Protein AF-A0A2P6SMN1-F1 (afdb_monomer_lite)

Sequence (77 aa):
MGIGQRIKRHAIYVDGKRVANGTTVGYKRLHRFERGVVYGQIVRIRIEDSKGLPLISSVGLHFDPYWHPSEGSYFDM

Radius of gyration: 14.75 Å; chains: 1; bounding box: 30×42×35 Å

Structure (mmCIF, N/CA/C/O backbone):
data_AF-A0A2P6SMN1-F1
#
_entry.id   AF-A0A2P6SMN1-F1
#
loop_
_atom_site.group_PDB
_atom_site.id
_atom_site.type_symbol
_atom_site.label_atom_id
_atom_site.label_alt_id
_atom_site.label_comp_id
_atom_site.label_asym_id
_atom_site.label_entity_id
_atom_site.label_seq_id
_atom_site.pdbx_PDB_ins_code
_atom_site.Cartn_x
_atom_site.Cartn_y
_atom_site.Cartn_z
_atom_site.occupancy
_atom_site.B_iso_or_equiv
_atom_site.auth_seq_id
_atom_site.auth_comp_id
_atom_site.auth_asym_id
_atom_site.auth_atom_id
_atom_site.pdbx_PDB_model_num
ATOM 1 N N . MET A 1 1 ? 15.458 -9.441 -2.931 1.00 52.81 1 MET A N 1
ATOM 2 C CA . MET A 1 1 ? 14.467 -9.903 -3.932 1.00 52.81 1 MET A CA 1
ATOM 3 C C . MET A 1 1 ? 15.156 -10.015 -5.285 1.00 52.81 1 MET A C 1
ATOM 5 O O . MET A 1 1 ? 15.531 -8.986 -5.826 1.00 52.81 1 MET A O 1
ATOM 9 N N . GLY A 1 2 ? 15.370 -11.231 -5.800 1.00 69.81 2 GLY A N 1
ATOM 10 C CA . GLY A 1 2 ? 16.183 -11.477 -7.007 1.00 69.81 2 GLY A CA 1
ATOM 11 C C . GLY A 1 2 ? 15.460 -11.350 -8.358 1.00 69.81 2 GLY A C 1
ATOM 12 O O . GLY A 1 2 ? 16.107 -11.441 -9.389 1.00 69.81 2 GLY A O 1
ATOM 13 N N . ILE A 1 3 ? 14.139 -11.127 -8.379 1.00 83.38 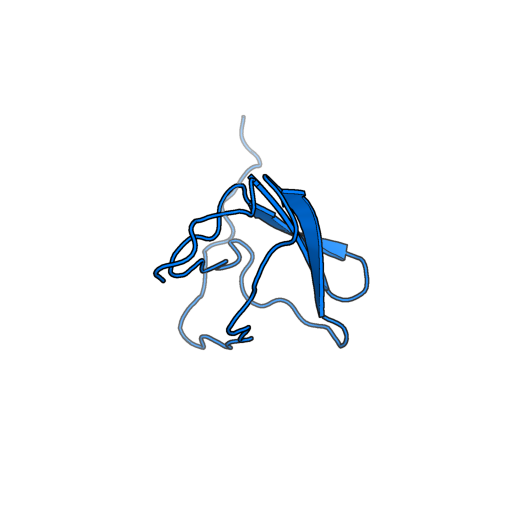3 ILE A N 1
ATOM 14 C CA . ILE A 1 3 ? 13.311 -11.171 -9.610 1.00 83.38 3 ILE A CA 1
ATOM 15 C C . ILE A 1 3 ? 12.808 -9.795 -10.102 1.00 83.38 3 ILE A C 1
ATOM 17 O O . ILE A 1 3 ? 11.895 -9.706 -10.933 1.00 83.38 3 ILE A O 1
ATOM 21 N N . GLY A 1 4 ? 13.405 -8.719 -9.579 1.00 88.81 4 GLY A N 1
ATOM 22 C CA . GLY A 1 4 ? 13.190 -7.338 -10.018 1.00 88.81 4 GLY A CA 1
ATOM 23 C C . GLY A 1 4 ? 11.973 -6.621 -9.415 1.00 88.81 4 GLY A C 1
ATOM 24 O O . GLY A 1 4 ? 10.975 -7.224 -9.023 1.00 88.81 4 GLY A O 1
ATOM 25 N N . GLN A 1 5 ? 12.054 -5.288 -9.360 1.00 94.88 5 GLN A N 1
ATOM 26 C CA . GLN A 1 5 ? 10.982 -4.403 -8.897 1.00 94.88 5 GLN A CA 1
ATOM 27 C C . GLN A 1 5 ? 10.002 -4.083 -10.034 1.00 94.88 5 GLN A C 1
ATOM 29 O O . GLN A 1 5 ? 10.383 -3.470 -11.035 1.00 94.88 5 GLN A O 1
ATOM 34 N N . ARG A 1 6 ? 8.730 -4.463 -9.863 1.00 96.94 6 ARG A N 1
ATOM 35 C CA . ARG A 1 6 ? 7.723 -4.403 -10.940 1.00 96.94 6 ARG A CA 1
ATOM 36 C C . ARG A 1 6 ? 6.674 -3.308 -10.765 1.00 96.94 6 ARG A C 1
ATOM 38 O O . ARG A 1 6 ? 6.366 -2.632 -11.741 1.00 96.94 6 ARG A O 1
ATOM 45 N N . ILE A 1 7 ? 6.183 -3.097 -9.543 1.00 97.88 7 ILE A N 1
ATOM 46 C CA . ILE A 1 7 ? 5.136 -2.105 -9.247 1.00 97.88 7 ILE A CA 1
ATOM 47 C C . ILE A 1 7 ? 5.650 -0.691 -9.556 1.00 97.88 7 ILE A C 1
ATOM 49 O O . ILE A 1 7 ? 6.707 -0.292 -9.057 1.00 97.88 7 ILE A O 1
ATOM 53 N N . LYS A 1 8 ? 4.891 0.048 -10.375 1.00 98.31 8 LYS A N 1
ATOM 54 C CA . LYS A 1 8 ? 5.153 1.448 -10.744 1.00 98.31 8 LYS A CA 1
ATOM 55 C C . LYS A 1 8 ? 4.225 2.427 -10.034 1.00 98.31 8 LYS A C 1
ATOM 57 O O . LYS A 1 8 ? 4.674 3.530 -9.736 1.00 98.31 8 LYS A O 1
ATOM 62 N N . ARG A 1 9 ? 2.957 2.053 -9.811 1.00 98.50 9 ARG A N 1
ATOM 63 C CA . ARG A 1 9 ? 1.956 2.829 -9.058 1.00 98.50 9 ARG A CA 1
ATOM 64 C C . ARG A 1 9 ? 0.997 1.911 -8.311 1.00 98.50 9 ARG A C 1
ATOM 66 O O . ARG A 1 9 ? 0.636 0.843 -8.810 1.00 98.50 9 ARG A O 1
ATOM 73 N N . HIS A 1 10 ? 0.584 2.331 -7.123 1.00 98.62 10 HIS A N 1
ATOM 74 C CA . HIS A 1 10 ? -0.397 1.635 -6.306 1.00 98.62 10 HIS A CA 1
ATOM 75 C C . HIS A 1 10 ? -1.185 2.603 -5.420 1.00 98.62 10 HIS A C 1
ATOM 77 O O . HIS A 1 10 ? -0.702 3.676 -5.058 1.00 98.62 10 HIS A O 1
ATOM 83 N N . ALA A 1 11 ? -2.377 2.173 -5.020 1.00 98.56 11 ALA A N 1
ATOM 84 C CA . ALA A 1 11 ? -3.240 2.876 -4.083 1.00 98.56 11 ALA A CA 1
ATOM 85 C C . ALA A 1 11 ? -3.778 1.918 -3.016 1.00 98.56 11 ALA A C 1
ATOM 87 O O . ALA A 1 11 ? -3.985 0.731 -3.273 1.00 98.56 11 ALA A O 1
ATOM 88 N N . ILE A 1 12 ? -4.003 2.441 -1.815 1.00 98.25 12 ILE A N 1
ATOM 89 C CA . ILE A 1 12 ? -4.539 1.708 -0.668 1.00 98.25 12 ILE A CA 1
ATOM 90 C C . ILE A 1 12 ? -5.871 2.333 -0.289 1.00 98.25 12 ILE A C 1
ATOM 92 O O . ILE A 1 12 ? -5.987 3.556 -0.185 1.00 98.25 12 ILE A O 1
ATOM 96 N N . TYR A 1 13 ? -6.865 1.480 -0.074 1.00 98.31 13 TYR A N 1
ATOM 97 C CA . TYR A 1 13 ? -8.207 1.865 0.324 1.00 98.31 13 TYR A CA 1
ATOM 98 C C . TYR A 1 13 ? -8.599 1.140 1.608 1.00 98.31 13 TYR A C 1
ATOM 100 O O . TYR A 1 13 ? -8.268 -0.035 1.765 1.00 98.31 13 TYR A O 1
ATOM 108 N N . VAL A 1 14 ? -9.339 1.827 2.473 1.00 98.06 14 VAL A N 1
ATOM 109 C CA . VAL A 1 14 ? -10.034 1.256 3.631 1.00 98.06 14 VAL A CA 1
ATOM 110 C C . VAL A 1 14 ? -11.520 1.526 3.446 1.00 98.06 14 VAL A C 1
ATOM 112 O O . VAL A 1 14 ? -11.910 2.675 3.244 1.00 98.06 14 VAL A O 1
ATOM 115 N N . ASP A 1 15 ? -12.333 0.471 3.414 1.00 97.88 15 ASP A N 1
ATOM 116 C CA . ASP A 1 15 ? -13.786 0.543 3.195 1.00 97.88 15 ASP A CA 1
ATOM 117 C C . ASP A 1 15 ? -14.168 1.417 1.983 1.00 97.88 15 ASP A C 1
ATOM 119 O O . ASP A 1 15 ? -15.079 2.242 2.008 1.00 97.88 15 ASP A O 1
ATOM 123 N N . GLY A 1 16 ? -13.400 1.278 0.896 1.00 97.88 16 GLY A N 1
ATOM 124 C CA . GLY A 1 16 ? -13.603 2.021 -0.351 1.00 97.88 16 GLY A CA 1
ATOM 125 C C . GLY A 1 16 ? -13.045 3.450 -0.370 1.00 97.88 16 GLY A C 1
ATOM 126 O O . GLY A 1 16 ? -12.935 4.026 -1.452 1.00 97.88 16 GLY A O 1
ATOM 127 N N . LYS A 1 17 ? -12.610 4.012 0.764 1.00 97.06 17 LYS A N 1
ATOM 128 C CA . LYS A 1 17 ? -11.962 5.333 0.833 1.00 97.06 17 LYS A CA 1
ATOM 129 C C . LYS A 1 17 ? -10.461 5.201 0.616 1.00 97.06 17 LYS A C 1
ATOM 131 O O . LYS A 1 17 ? -9.816 4.381 1.262 1.00 97.06 17 LYS A O 1
ATOM 136 N N . ARG A 1 18 ? -9.882 5.999 -0.285 1.00 96.75 18 ARG A N 1
ATOM 137 C CA . ARG A 1 18 ? -8.431 5.995 -0.531 1.00 96.75 18 ARG A CA 1
ATOM 138 C C . ARG A 1 18 ? -7.700 6.621 0.657 1.00 96.75 18 ARG A C 1
ATOM 140 O O . ARG A 1 18 ? -7.996 7.756 1.012 1.00 96.75 18 ARG A O 1
ATOM 147 N N . VAL A 1 19 ? -6.736 5.902 1.224 1.00 96.38 19 VAL A N 1
ATOM 148 C CA . VAL A 1 19 ? -5.978 6.322 2.421 1.00 96.38 19 VAL A CA 1
ATOM 149 C C . VAL A 1 19 ? -4.493 6.541 2.147 1.00 96.38 19 VAL A C 1
ATOM 151 O O . VAL A 1 19 ? -3.833 7.254 2.891 1.00 96.38 19 VAL A O 1
ATOM 154 N N . ALA A 1 20 ? -3.962 5.958 1.070 1.00 96.62 20 ALA A N 1
ATOM 155 C CA . ALA A 1 20 ? -2.609 6.223 0.596 1.00 96.62 20 ALA A CA 1
ATOM 156 C C . ALA A 1 20 ? -2.466 5.888 -0.889 1.00 96.62 20 ALA A C 1
ATOM 158 O O . ALA A 1 20 ? -3.264 5.149 -1.473 1.00 96.62 20 ALA A O 1
ATOM 159 N N . ASN A 1 21 ? -1.403 6.405 -1.488 1.00 97.50 21 ASN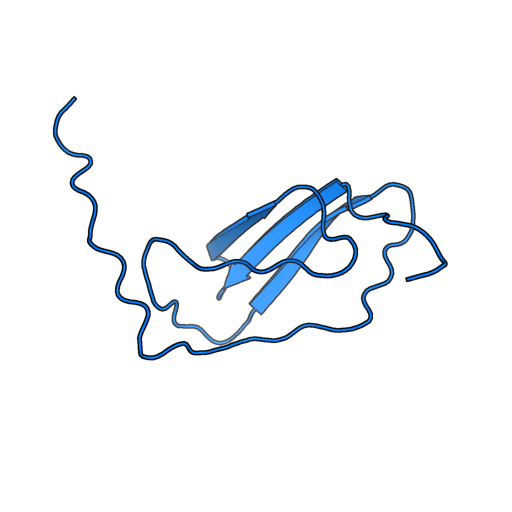 A N 1
ATOM 160 C CA . ASN A 1 21 ? -0.909 6.011 -2.794 1.00 97.50 21 ASN A CA 1
ATOM 161 C C . ASN A 1 21 ? 0.622 6.033 -2.802 1.00 97.50 21 ASN A C 1
ATOM 163 O O . ASN A 1 21 ? 1.281 6.547 -1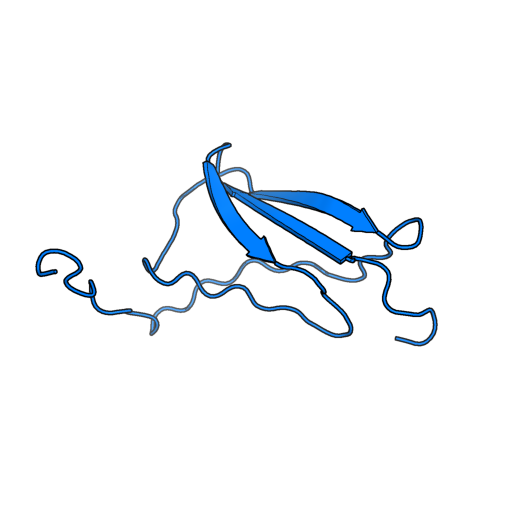.900 1.00 97.50 21 ASN A O 1
ATOM 167 N N . GLY A 1 22 ? 1.210 5.432 -3.823 1.00 97.25 22 GLY A N 1
ATOM 168 C CA . GLY A 1 22 ? 2.648 5.451 -4.002 1.00 97.25 22 GLY A CA 1
ATOM 169 C C . GLY A 1 22 ? 3.043 4.973 -5.381 1.00 97.25 22 GLY A C 1
ATOM 170 O O . GLY A 1 22 ? 2.238 4.426 -6.133 1.00 97.25 22 GLY A O 1
ATOM 171 N N . THR A 1 23 ? 4.312 5.168 -5.710 1.00 97.69 23 THR A N 1
ATOM 172 C CA . THR A 1 23 ? 4.878 4.676 -6.958 1.00 97.69 23 THR A CA 1
ATOM 173 C C . THR A 1 23 ? 5.376 3.247 -6.761 1.00 97.69 23 THR A C 1
ATOM 175 O O . THR A 1 23 ? 4.637 2.276 -6.938 1.00 97.69 23 THR A O 1
ATOM 178 N N . THR A 1 24 ? 6.617 3.110 -6.320 1.00 97.12 24 THR A N 1
ATOM 179 C CA . THR A 1 24 ? 7.329 1.845 -6.207 1.00 97.12 24 THR A CA 1
ATOM 180 C C . THR A 1 24 ? 7.142 1.189 -4.838 1.00 97.12 24 THR A C 1
ATOM 182 O O . THR A 1 24 ? 6.855 1.852 -3.840 1.00 97.12 24 THR A O 1
ATOM 185 N N . VAL A 1 25 ? 7.308 -0.140 -4.793 1.00 96.38 25 VAL A N 1
ATOM 186 C CA . VAL A 1 25 ? 7.379 -0.910 -3.535 1.00 96.38 25 VAL A CA 1
ATOM 187 C C . VAL A 1 25 ? 8.805 -1.392 -3.265 1.00 96.38 25 VAL A C 1
ATOM 189 O O . VAL A 1 25 ? 9.377 -1.067 -2.230 1.00 96.38 25 VAL A O 1
ATOM 192 N N . GLY A 1 26 ? 9.408 -2.129 -4.204 1.00 94.00 26 GLY A N 1
ATOM 193 C CA . GLY A 1 26 ? 10.778 -2.633 -4.052 1.00 94.00 26 GLY A CA 1
ATOM 194 C C . GLY A 1 26 ? 10.891 -3.704 -2.964 1.00 94.00 26 GLY A C 1
ATOM 195 O O . GLY A 1 26 ? 10.076 -4.622 -2.919 1.00 94.00 26 GLY A O 1
ATOM 196 N N . TYR A 1 27 ? 11.913 -3.605 -2.109 1.00 95.31 27 TYR A N 1
ATOM 197 C CA . TYR A 1 27 ? 12.120 -4.548 -1.001 1.00 95.31 27 TYR A CA 1
ATOM 198 C C . TYR A 1 27 ? 11.053 -4.420 0.097 1.00 95.31 27 TYR A C 1
ATOM 200 O O . TYR A 1 27 ? 10.573 -5.429 0.607 1.00 95.31 27 TYR A O 1
ATOM 208 N N . LYS A 1 28 ? 10.676 -3.188 0.458 1.00 95.88 28 LYS A N 1
ATOM 209 C CA . LYS A 1 28 ? 9.653 -2.885 1.463 1.00 95.88 28 LYS A CA 1
ATOM 210 C C . LYS A 1 28 ? 9.116 -1.474 1.232 1.00 95.88 28 LYS A C 1
ATOM 212 O O . LYS A 1 28 ? 9.889 -0.551 0.990 1.00 95.88 28 LYS A O 1
ATOM 217 N N . ARG A 1 29 ? 7.803 -1.303 1.391 1.00 97.31 29 ARG A N 1
ATOM 218 C CA . ARG A 1 29 ? 7.130 0.000 1.421 1.00 97.31 29 ARG A CA 1
ATOM 219 C C . ARG A 1 29 ? 6.278 0.093 2.677 1.00 97.31 29 ARG A C 1
ATOM 221 O O . ARG A 1 29 ? 5.519 -0.827 2.964 1.00 97.31 29 ARG A O 1
ATOM 228 N N . LEU A 1 30 ? 6.410 1.201 3.397 1.00 96.75 30 LEU A N 1
ATOM 229 C CA . LEU A 1 30 ? 5.599 1.527 4.563 1.00 96.75 30 LEU A CA 1
ATOM 230 C C . LEU A 1 30 ? 4.777 2.770 4.237 1.00 96.75 30 LEU A C 1
ATOM 232 O O . LEU A 1 30 ? 5.327 3.772 3.784 1.00 96.75 30 LEU A O 1
ATOM 236 N N . HIS A 1 31 ? 3.470 2.684 4.457 1.00 95.75 31 HIS A N 1
ATOM 237 C CA . HIS A 1 31 ? 2.574 3.833 4.425 1.00 95.75 31 HIS A CA 1
ATOM 238 C C . HIS A 1 31 ? 2.185 4.139 5.858 1.00 95.75 31 HIS A C 1
ATOM 240 O O . HIS A 1 31 ? 1.426 3.387 6.465 1.00 95.75 31 HIS A O 1
ATOM 246 N N . ARG A 1 32 ? 2.753 5.211 6.406 1.00 92.19 32 ARG A N 1
ATOM 247 C CA . ARG A 1 32 ? 2.348 5.760 7.698 1.00 92.19 32 ARG A CA 1
ATOM 248 C C . ARG A 1 32 ? 1.415 6.926 7.404 1.00 92.19 32 ARG A C 1
ATOM 250 O O . ARG A 1 32 ? 1.791 7.819 6.651 1.00 92.19 32 ARG A O 1
ATOM 257 N N . PHE A 1 33 ? 0.190 6.881 7.913 1.00 90.44 33 PHE A N 1
ATOM 258 C CA . PHE A 1 33 ? -0.827 7.865 7.553 1.00 90.44 33 PHE A CA 1
ATOM 259 C C . PHE A 1 33 ? -0.632 9.161 8.341 1.00 90.44 33 PHE A C 1
ATOM 261 O O . PHE A 1 33 ? -0.573 9.147 9.568 1.00 90.44 33 PHE A O 1
ATOM 268 N N . GLU A 1 34 ? -0.570 10.288 7.637 1.00 84.56 34 GLU A N 1
ATOM 269 C CA . GLU A 1 34 ? -0.362 11.617 8.233 1.00 84.56 34 GLU A CA 1
ATOM 270 C C . GLU A 1 34 ? -1.528 12.069 9.115 1.00 84.56 34 GLU A C 1
ATOM 272 O O . GLU A 1 34 ? -1.347 12.890 9.997 1.00 84.56 34 GLU A O 1
ATOM 277 N N . ARG A 1 35 ? -2.722 11.501 8.921 1.00 83.50 35 ARG A N 1
ATOM 278 C CA . ARG A 1 35 ? -3.916 11.802 9.728 1.00 83.50 35 ARG A CA 1
ATOM 279 C C . ARG A 1 35 ? -4.110 10.844 10.908 1.00 83.50 35 ARG A C 1
ATOM 281 O O . ARG A 1 35 ? -5.192 10.786 11.480 1.00 83.50 35 ARG A O 1
ATOM 288 N N . GLY A 1 36 ? -3.082 10.067 11.246 1.00 88.19 36 GLY A N 1
ATOM 289 C CA . GLY A 1 36 ? -3.113 9.123 12.359 1.00 88.19 36 GLY A CA 1
ATOM 290 C C . GLY A 1 36 ? -3.813 7.807 12.015 1.00 88.19 36 GLY A C 1
ATOM 291 O O . GLY A 1 36 ? -3.676 7.277 10.911 1.00 88.19 36 GLY A O 1
ATOM 292 N N . VAL A 1 37 ? -4.513 7.240 12.998 1.00 91.81 37 VAL A N 1
ATOM 293 C CA . VAL A 1 37 ? -5.139 5.913 12.901 1.00 91.81 37 VAL A CA 1
ATOM 294 C C . VAL A 1 37 ? -6.325 5.944 11.937 1.00 91.81 37 VAL A C 1
ATOM 296 O O . VAL A 1 37 ? -7.202 6.799 12.031 1.00 91.81 37 VAL A O 1
ATOM 299 N N . VAL A 1 38 ? -6.379 4.966 11.033 1.00 93.69 38 VAL A N 1
ATOM 300 C CA . VAL A 1 38 ? -7.525 4.749 10.145 1.00 93.69 38 VAL A CA 1
ATOM 301 C C . VAL A 1 38 ? -8.306 3.531 10.626 1.00 93.69 38 VAL A C 1
ATOM 303 O O . VAL A 1 38 ? -7.739 2.450 10.771 1.00 93.69 38 VAL A O 1
ATOM 306 N N . TYR A 1 39 ? -9.612 3.700 10.828 1.00 94.62 39 TYR A N 1
ATOM 307 C CA . TYR A 1 39 ? -10.535 2.634 11.222 1.00 94.62 39 TYR A CA 1
ATOM 308 C C . TYR A 1 39 ? -11.264 2.068 9.999 1.00 94.62 39 TYR A C 1
ATOM 310 O O . TYR A 1 39 ? -11.697 2.832 9.134 1.00 94.62 39 TYR A O 1
ATOM 318 N N . GLY A 1 40 ? -11.422 0.745 9.943 1.00 95.69 40 GLY A N 1
ATOM 319 C CA . GLY A 1 40 ? -12.241 0.077 8.933 1.00 95.69 40 GLY A CA 1
ATOM 320 C C . GLY A 1 40 ? -12.109 -1.442 8.943 1.00 95.69 40 GLY A C 1
ATOM 321 O O . GLY A 1 40 ? -11.367 -2.002 9.751 1.00 95.69 40 GLY A O 1
ATOM 322 N N . GLN A 1 41 ? -12.844 -2.106 8.052 1.00 97.94 41 GLN A N 1
ATOM 323 C CA . GLN A 1 41 ? -12.944 -3.571 8.011 1.00 97.94 41 GLN A CA 1
ATOM 324 C C . GLN A 1 41 ? -12.215 -4.185 6.814 1.00 97.94 41 GLN A C 1
ATOM 326 O O . GLN A 1 41 ? -11.623 -5.258 6.924 1.00 97.94 41 GLN A O 1
ATOM 331 N N . ILE A 1 42 ? -12.245 -3.512 5.663 1.00 98.25 42 ILE A N 1
ATOM 332 C CA . ILE A 1 42 ? -11.711 -4.028 4.405 1.00 98.25 42 ILE A CA 1
ATOM 333 C C . ILE A 1 42 ? -10.572 -3.138 3.932 1.00 98.25 42 ILE A C 1
ATOM 335 O O . ILE A 1 42 ? -10.780 -1.984 3.555 1.00 98.25 42 ILE A O 1
ATOM 339 N N . VAL A 1 43 ? -9.373 -3.715 3.848 1.00 98.25 43 VAL A N 1
ATOM 340 C CA . VAL A 1 43 ? -8.228 -3.081 3.189 1.00 98.25 43 VAL A CA 1
ATOM 341 C C . VAL A 1 43 ? -8.087 -3.612 1.768 1.00 98.25 43 VAL A C 1
ATOM 343 O O . VAL A 1 43 ? -7.985 -4.816 1.543 1.00 98.25 43 VAL A O 1
ATOM 346 N N . ARG A 1 44 ? -8.027 -2.706 0.791 1.00 98.56 44 ARG A N 1
ATOM 347 C CA . ARG A 1 44 ? -7.743 -3.028 -0.611 1.00 98.56 44 ARG A CA 1
ATOM 348 C C . ARG A 1 44 ? -6.450 -2.360 -1.050 1.00 98.56 44 ARG A C 1
ATOM 350 O O . ARG A 1 44 ? -6.359 -1.136 -1.068 1.00 98.56 44 ARG A O 1
ATOM 357 N N . ILE A 1 45 ? -5.489 -3.163 -1.497 1.00 98.31 45 ILE A N 1
ATOM 358 C CA . ILE A 1 45 ? -4.298 -2.694 -2.210 1.00 98.31 45 ILE A CA 1
ATOM 359 C C . ILE A 1 45 ? -4.566 -2.853 -3.705 1.00 98.31 45 ILE A C 1
ATOM 361 O O . ILE A 1 45 ? -4.774 -3.962 -4.192 1.00 98.31 45 ILE A O 1
ATOM 365 N N . ARG A 1 46 ? -4.575 -1.745 -4.442 1.00 98.38 46 ARG A N 1
ATOM 366 C CA . ARG A 1 46 ? -4.749 -1.725 -5.894 1.00 98.38 46 ARG A CA 1
ATOM 367 C C . ARG A 1 46 ? -3.409 -1.428 -6.551 1.00 98.38 46 ARG A C 1
ATOM 369 O O . ARG A 1 46 ? -2.861 -0.349 -6.350 1.00 98.38 46 ARG A O 1
ATOM 376 N N . ILE A 1 47 ? -2.895 -2.363 -7.348 1.00 98.38 47 ILE A N 1
ATOM 377 C CA . ILE A 1 47 ? -1.759 -2.099 -8.238 1.00 98.38 47 ILE A CA 1
ATOM 378 C C . ILE A 1 47 ? -2.311 -1.432 -9.497 1.00 98.38 47 ILE A C 1
ATOM 380 O O . ILE A 1 47 ? -3.096 -2.035 -10.223 1.00 98.38 47 ILE A O 1
ATOM 384 N N . GLU A 1 48 ? -1.952 -0.170 -9.710 1.00 98.44 48 GLU A N 1
ATOM 385 C CA . GLU A 1 48 ? -2.493 0.657 -10.797 1.00 98.44 48 GLU A CA 1
ATOM 386 C C . GLU A 1 48 ? -1.611 0.603 -12.048 1.00 98.44 48 GLU A C 1
ATOM 388 O O . GLU A 1 48 ? -2.113 0.750 -13.157 1.00 98.44 48 GLU A O 1
ATOM 393 N N . ASP A 1 49 ? -0.302 0.387 -11.880 1.00 98.56 49 ASP A N 1
ATOM 394 C CA . ASP A 1 49 ? 0.654 0.236 -12.981 1.00 98.56 49 ASP A CA 1
ATOM 395 C C . ASP A 1 49 ? 1.842 -0.642 -12.555 1.00 98.56 49 ASP A C 1
ATOM 397 O O . ASP A 1 49 ? 2.318 -0.568 -11.414 1.00 98.56 49 ASP A O 1
ATOM 401 N N . SER A 1 50 ? 2.346 -1.468 -13.472 1.00 98.06 50 SER A N 1
ATOM 402 C CA . SER A 1 50 ? 3.453 -2.396 -13.242 1.00 98.06 50 SER A CA 1
ATOM 403 C C . SER A 1 50 ? 4.219 -2.700 -14.538 1.00 98.06 50 SER A C 1
ATOM 405 O O . SER A 1 50 ? 3.654 -2.718 -15.625 1.00 98.06 50 SER A O 1
ATOM 407 N N . LYS A 1 51 ? 5.525 -2.985 -14.439 1.00 96.31 51 LYS A N 1
ATOM 408 C CA . LYS A 1 51 ? 6.379 -3.441 -15.564 1.00 96.31 51 LYS A CA 1
ATOM 409 C C . LYS A 1 51 ? 6.048 -4.871 -16.052 1.00 96.31 51 LYS A C 1
ATOM 411 O O . LYS A 1 51 ? 6.693 -5.360 -16.967 1.00 96.31 51 LYS A O 1
ATOM 416 N N . GLY A 1 52 ? 5.097 -5.549 -15.410 1.00 94.44 52 GLY A N 1
ATOM 417 C CA . GLY A 1 52 ? 4.662 -6.928 -15.659 1.00 94.44 52 GLY A CA 1
ATOM 418 C C . GLY A 1 52 ? 3.791 -7.424 -14.499 1.00 94.44 52 GLY A C 1
ATOM 419 O O . GLY A 1 52 ? 3.420 -6.626 -13.638 1.00 94.44 52 GLY A O 1
ATOM 420 N N . LEU A 1 53 ? 3.501 -8.725 -14.405 1.00 95.69 53 LEU A N 1
ATOM 421 C CA . LEU A 1 53 ? 2.769 -9.257 -13.244 1.00 95.69 53 LEU A CA 1
ATOM 422 C C . LEU A 1 53 ? 3.552 -8.980 -11.945 1.00 95.69 53 LEU A C 1
ATOM 424 O O . LEU A 1 53 ? 4.725 -9.372 -11.863 1.00 95.69 53 LEU A O 1
ATOM 428 N N . PRO A 1 54 ? 2.968 -8.263 -10.965 1.00 95.69 54 PRO A N 1
ATOM 429 C CA . PRO A 1 54 ? 3.636 -7.970 -9.706 1.00 95.69 54 PRO A CA 1
ATOM 430 C C . PRO A 1 54 ? 3.709 -9.232 -8.837 1.00 95.69 54 PRO A C 1
ATOM 432 O O . PRO A 1 54 ? 2.731 -9.965 -8.728 1.00 95.69 54 PRO A O 1
ATOM 435 N N . LEU A 1 55 ? 4.851 -9.456 -8.182 1.00 95.12 55 LEU A N 1
ATOM 436 C CA . LEU A 1 55 ? 4.968 -10.440 -7.105 1.00 95.12 55 LEU A CA 1
ATOM 437 C C . LEU A 1 55 ? 4.969 -9.706 -5.765 1.00 95.12 55 LEU A C 1
ATOM 439 O O . LEU A 1 55 ? 5.773 -8.795 -5.561 1.00 95.12 55 LEU A O 1
ATOM 443 N N . ILE A 1 56 ? 4.090 -10.123 -4.859 1.00 95.50 56 ILE A N 1
ATOM 444 C CA . ILE A 1 56 ? 4.006 -9.611 -3.491 1.00 95.50 56 ILE A CA 1
ATOM 445 C C . ILE A 1 56 ? 4.279 -10.786 -2.558 1.00 95.50 56 ILE A C 1
ATOM 447 O O . ILE A 1 56 ? 3.518 -11.746 -2.540 1.00 95.50 56 ILE A O 1
ATOM 451 N N . SER A 1 57 ? 5.376 -10.725 -1.804 1.00 95.50 57 SER A N 1
ATOM 452 C CA . SER A 1 57 ? 5.728 -11.776 -0.838 1.00 95.50 57 SER A CA 1
ATOM 453 C C . SER A 1 57 ? 5.035 -11.610 0.507 1.00 95.50 57 SER A C 1
ATOM 455 O O . SER A 1 57 ? 4.920 -12.572 1.256 1.00 95.50 57 SER A O 1
ATOM 457 N N . SER A 1 58 ? 4.654 -10.381 0.860 1.00 96.75 58 SER A N 1
ATOM 458 C CA . SER A 1 58 ? 4.068 -10.074 2.159 1.00 96.75 58 SER A CA 1
ATOM 459 C C . SER A 1 58 ? 3.291 -8.762 2.142 1.00 96.75 58 SER A C 1
ATOM 461 O O . SER A 1 58 ? 3.601 -7.829 1.398 1.00 96.75 58 SER A O 1
ATOM 463 N N . VAL A 1 59 ? 2.278 -8.710 3.004 1.00 97.62 59 VAL A N 1
ATOM 464 C CA . VAL A 1 59 ? 1.482 -7.531 3.349 1.00 97.62 59 VAL A CA 1
ATOM 465 C C . VAL A 1 59 ? 1.290 -7.561 4.862 1.00 97.62 59 VAL A C 1
ATOM 467 O O . VAL A 1 59 ? 1.123 -8.636 5.433 1.00 97.62 59 VAL A O 1
ATOM 470 N N . GLY A 1 60 ? 1.317 -6.399 5.515 1.00 97.62 60 GLY A N 1
ATOM 471 C CA . GLY A 1 60 ? 1.043 -6.299 6.945 1.00 97.62 60 GLY A CA 1
ATOM 472 C C . GLY A 1 60 ? 0.307 -5.011 7.288 1.00 97.62 60 GLY A C 1
ATOM 473 O O . GLY A 1 60 ? 0.630 -3.949 6.756 1.00 97.62 60 GLY A O 1
ATOM 474 N N . LEU A 1 61 ? -0.663 -5.122 8.191 1.00 96.88 61 LEU A N 1
ATOM 475 C CA . LEU A 1 61 ? -1.367 -4.004 8.811 1.00 96.88 61 LEU A CA 1
ATOM 476 C C . LEU A 1 61 ? -0.844 -3.872 10.236 1.00 96.88 61 LEU A C 1
ATOM 478 O O . LEU A 1 61 ? -0.762 -4.866 10.952 1.00 96.88 61 LEU A O 1
ATOM 482 N N . HIS A 1 62 ? -0.453 -2.6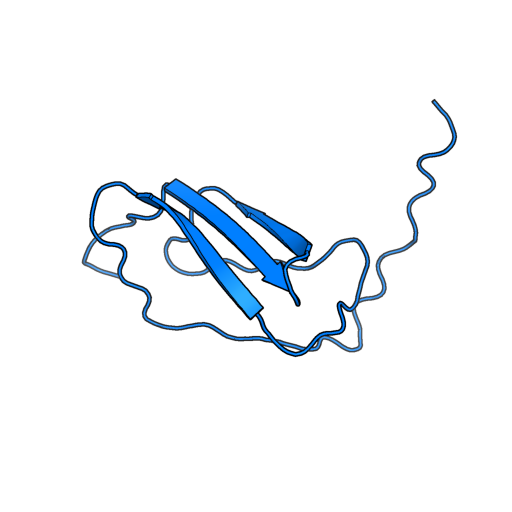64 10.623 1.00 95.19 62 HIS A N 1
ATOM 483 C CA . HIS A 1 62 ? 0.174 -2.420 11.914 1.00 95.19 62 HIS A CA 1
ATOM 484 C C . HIS A 1 62 ? -0.526 -1.256 12.600 1.00 95.19 62 HIS A C 1
ATOM 486 O O . HIS A 1 62 ? -0.808 -0.237 11.970 1.00 95.19 62 HIS A O 1
ATOM 492 N N . PHE A 1 63 ? -0.776 -1.425 13.893 1.00 93.56 63 PHE A N 1
ATOM 493 C CA . PHE A 1 63 ? -1.173 -0.351 14.784 1.00 93.56 63 PHE A CA 1
ATOM 494 C C . PHE A 1 63 ? 0.067 0.121 15.544 1.00 93.56 63 PHE A C 1
ATOM 496 O O . PHE A 1 63 ? 0.731 -0.679 16.200 1.00 93.56 63 PHE A O 1
ATOM 503 N N . ASP A 1 64 ? 0.390 1.405 15.414 1.00 90.69 64 ASP A N 1
ATOM 504 C CA . ASP A 1 64 ? 1.481 2.054 16.138 1.00 90.69 64 ASP A CA 1
ATOM 505 C C . ASP A 1 64 ? 0.876 2.992 17.196 1.00 90.69 64 ASP A C 1
ATOM 507 O O . ASP A 1 64 ? 0.376 4.060 16.828 1.00 90.69 64 ASP A O 1
ATOM 511 N N . PRO A 1 65 ? 0.888 2.612 18.488 1.00 88.25 65 PRO A N 1
ATOM 512 C CA . PRO A 1 65 ? 0.255 3.391 19.549 1.00 88.25 65 PRO A CA 1
ATOM 513 C C . PRO A 1 65 ? 0.985 4.700 19.864 1.00 88.25 65 PRO A C 1
ATOM 515 O O . PRO A 1 65 ? 0.456 5.495 20.628 1.00 88.25 65 PRO A O 1
ATOM 518 N N . TYR A 1 66 ? 2.178 4.927 19.306 1.00 88.12 66 TYR A N 1
ATOM 519 C CA . TYR A 1 66 ? 2.979 6.127 19.555 1.00 88.12 66 TYR A CA 1
ATOM 520 C C . TYR A 1 66 ? 2.923 7.131 18.396 1.00 88.12 66 TYR A C 1
ATOM 522 O O . TYR A 1 66 ? 3.562 8.184 18.448 1.00 88.12 66 TYR A O 1
ATOM 530 N N . TRP A 1 67 ? 2.183 6.826 17.326 1.00 86.88 67 TRP A N 1
ATOM 531 C CA . TRP A 1 67 ? 2.029 7.728 16.191 1.00 86.88 67 TRP A CA 1
ATOM 532 C C . TRP A 1 67 ? 0.849 8.680 16.383 1.00 86.88 67 TRP A C 1
ATOM 534 O O . TRP A 1 67 ? -0.297 8.358 16.067 1.00 86.88 67 TRP A O 1
ATOM 544 N N . HIS A 1 68 ? 1.165 9.887 16.841 1.00 82.00 68 HIS A N 1
ATOM 545 C CA . HIS A 1 68 ? 0.226 10.997 16.972 1.00 82.00 68 HIS A CA 1
ATOM 546 C C . HIS A 1 68 ? 0.696 12.160 16.095 1.00 82.00 68 HIS A C 1
ATOM 548 O O . HIS A 1 68 ? 1.340 13.082 16.599 1.00 82.00 68 HIS A O 1
ATOM 554 N N . PRO A 1 69 ? 0.464 12.110 14.771 1.00 82.88 69 PRO A N 1
ATOM 555 C CA . PRO A 1 69 ? 0.776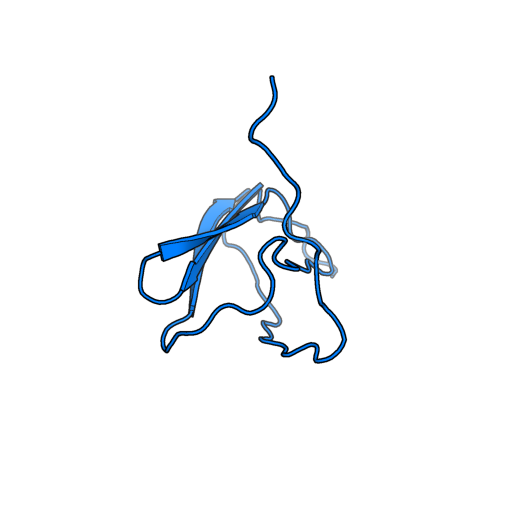 13.250 13.927 1.00 82.88 69 PRO A CA 1
ATOM 556 C C . PRO A 1 69 ? -0.093 14.431 14.373 1.00 82.88 69 PRO A C 1
ATOM 558 O O . PRO A 1 69 ? -1.290 14.268 14.612 1.00 82.88 69 PRO A O 1
ATOM 561 N N . SER A 1 70 ? 0.514 15.605 14.537 1.00 73.69 70 SER A N 1
ATOM 562 C CA . SER A 1 70 ? -0.232 16.825 14.830 1.00 73.69 70 SER A CA 1
ATOM 563 C C . SER A 1 70 ? -1.183 17.129 13.672 1.00 73.69 70 SER A C 1
ATOM 565 O O . SER A 1 70 ? -0.821 16.957 12.506 1.00 73.69 70 SER A O 1
ATOM 567 N N . GLU A 1 71 ? -2.396 17.599 13.975 1.00 62.62 71 GLU A N 1
ATOM 568 C CA . GLU A 1 71 ? -3.245 18.221 12.960 1.00 62.62 71 GLU A CA 1
ATOM 569 C C . GLU A 1 71 ? -2.525 19.484 12.472 1.00 62.62 71 GLU A C 1
ATOM 571 O O . GLU A 1 71 ? -2.583 20.541 13.094 1.00 62.62 71 GLU A O 1
ATOM 576 N N . GLY A 1 72 ? -1.749 19.351 11.396 1.00 53.19 72 GLY A N 1
ATOM 577 C CA . GLY A 1 72 ? -1.118 20.480 10.735 1.00 53.19 72 GLY A CA 1
ATOM 578 C C . GLY A 1 72 ? -2.203 21.419 10.224 1.00 53.19 72 GLY A C 1
ATOM 579 O O . GLY A 1 72 ? -2.958 21.068 9.319 1.00 53.19 72 GLY A O 1
ATOM 580 N N . SER A 1 73 ? -2.272 22.603 10.826 1.00 50.69 73 SER A N 1
ATOM 581 C CA . SER A 1 73 ? -3.058 23.759 10.412 1.00 50.69 73 SER A CA 1
ATOM 582 C C . SER A 1 73 ? -2.765 24.133 8.953 1.00 50.69 73 SER A C 1
ATOM 584 O O . SER A 1 73 ? -1.865 24.920 8.676 1.00 50.69 73 SER A O 1
ATOM 586 N N . TYR A 1 74 ? -3.533 23.583 8.014 1.00 56.03 74 TYR A N 1
ATOM 587 C CA . TYR A 1 74 ? -3.657 24.092 6.644 1.00 56.03 74 TYR A CA 1
ATOM 588 C C . TYR A 1 74 ? -4.965 24.883 6.517 1.00 56.03 74 TYR A C 1
ATOM 590 O O . TYR A 1 74 ? -5.867 24.525 5.767 1.00 56.03 74 TYR A O 1
ATOM 598 N N . PHE A 1 75 ? -5.066 25.944 7.313 1.00 55.12 75 PHE A N 1
ATOM 599 C CA . PHE A 1 75 ? -6.006 27.051 7.138 1.00 55.12 75 PHE A CA 1
ATOM 600 C C . PHE A 1 75 ? -5.256 28.350 7.459 1.00 55.12 75 PHE A C 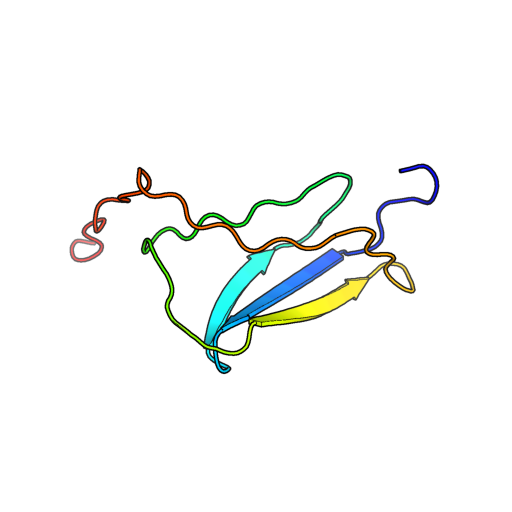1
ATOM 602 O O . PHE A 1 75 ? -5.582 29.024 8.425 1.00 55.12 75 PHE A O 1
ATOM 609 N N . ASP A 1 76 ? -4.189 28.633 6.708 1.00 46.16 76 ASP A N 1
ATOM 610 C CA . ASP A 1 76 ? -3.692 29.998 6.477 1.00 46.16 76 ASP A CA 1
ATOM 611 C C . ASP A 1 76 ? -2.665 29.973 5.326 1.00 46.16 76 ASP A C 1
ATOM 613 O O . ASP A 1 76 ? -1.471 29.753 5.541 1.00 46.16 76 ASP A O 1
ATOM 617 N N . MET A 1 77 ? -3.155 30.067 4.083 1.00 43.62 77 MET A N 1
ATOM 618 C CA . MET A 1 77 ? -2.465 30.654 2.919 1.00 43.62 77 MET A CA 1
ATOM 619 C C . MET A 1 77 ? -3.394 30.724 1.709 1.00 43.62 77 MET A C 1
ATOM 621 O O . MET A 1 77 ? -4.070 29.707 1.429 1.00 43.62 77 MET A O 1
#

Foldseek 3Di:
DPPDWWQQKKFKDAPNHTQDIDGTAPPHDDDQGLQADDDHDDIDIGRPGTNDDDDDPDDDDDHDPPDDRDPPPPPDD

pLDDT: mean 89.87, std 13.97, range [43.62, 98.62]

Secondary structure (DSSP, 8-state):
-TT---EEEEEEEETTEEEEEES--TT------TT-----S-EEEEEEEESSSPP---------TT-----------

Organism: Rosa chinensis (NCBI:txid74649)